Protein AF-G5SQY8-F1 (afdb_monomer_lite)

InterPro domains:
  IPR036249 Thioredoxin-like superfamily [SSF52833] (3-42)

pLDDT: mean 76.01, std 6.57, range [51.94, 88.19]

Radius of gyration: 11.61 Å; chains: 1; bounding box: 29×17×26 Å

Secondary structure (DSSP, 8-state):
--HHHHTT--SSSEEEEE-TTS-EEEEEE---TTHHHHHHHTT--

Organism: NCBI:txid762968

Foldseek 3Di:
DDPCVVVVHDDPDKDWDADPVRHTPDIDHDDDVCPVVVVVVVPPD

Structure (mmCIF, N/CA/C/O backbone):
data_AF-G5SQY8-F1
#
_entry.id   AF-G5SQY8-F1
#
loop_
_atom_site.group_PDB
_atom_site.id
_atom_site.type_symbol
_atom_site.label_atom_id
_atom_site.label_alt_id
_atom_site.label_comp_id
_atom_site.label_asym_id
_atom_site.label_entity_id
_atom_site.label_seq_id
_atom_site.pdbx_PDB_ins_code
_atom_site.Cartn_x
_atom_site.Cartn_y
_atom_site.Cartn_z
_atom_site.occupancy
_atom_site.B_iso_or_equiv
_atom_site.auth_seq_id
_atom_site.auth_comp_id
_atom_site.auth_asym_id
_atom_site.auth_atom_id
_atom_site.pdbx_PDB_model_num
ATOM 1 N N . MET A 1 1 ? 11.706 -10.691 -14.451 1.00 61.00 1 MET A N 1
ATOM 2 C CA . MET A 1 1 ? 11.405 -9.521 -13.594 1.00 61.00 1 MET A CA 1
ATOM 3 C C . MET A 1 1 ? 10.684 -10.011 -12.352 1.00 61.00 1 MET A C 1
ATOM 5 O O . MET A 1 1 ? 9.944 -10.978 -12.457 1.00 61.00 1 MET A O 1
ATOM 9 N N . GLY A 1 2 ? 10.959 -9.428 -11.184 1.00 79.62 2 GLY A N 1
ATOM 10 C CA . GLY A 1 2 ? 10.371 -9.885 -9.921 1.00 79.62 2 GLY A CA 1
ATOM 11 C C . GLY A 1 2 ? 8.936 -9.398 -9.715 1.00 79.62 2 GLY A C 1
ATOM 12 O O . GLY A 1 2 ? 8.481 -8.466 -10.377 1.00 79.62 2 GLY A O 1
ATOM 13 N N . ILE A 1 3 ? 8.250 -9.996 -8.741 1.00 80.00 3 ILE A N 1
ATOM 14 C CA . ILE A 1 3 ? 6.872 -9.663 -8.351 1.00 80.00 3 ILE A CA 1
ATOM 15 C C . ILE A 1 3 ? 6.661 -8.154 -8.116 1.00 80.00 3 ILE A C 1
ATOM 17 O O . ILE A 1 3 ? 5.646 -7.599 -8.513 1.00 80.00 3 ILE A O 1
ATOM 21 N N . TYR A 1 4 ? 7.665 -7.454 -7.579 1.00 74.75 4 TYR A N 1
ATOM 22 C CA . TYR A 1 4 ? 7.626 -6.008 -7.330 1.00 74.75 4 TYR A CA 1
ATOM 23 C C . TYR A 1 4 ? 7.441 -5.157 -8.603 1.00 74.75 4 TYR A C 1
ATOM 25 O O . TYR A 1 4 ? 6.769 -4.127 -8.560 1.00 74.75 4 TYR A O 1
ATOM 33 N N . ALA A 1 5 ? 8.003 -5.588 -9.738 1.00 79.31 5 ALA A N 1
ATOM 34 C CA . ALA A 1 5 ? 7.931 -4.859 -11.002 1.00 79.31 5 ALA A CA 1
ATOM 35 C C . ALA A 1 5 ? 6.535 -4.962 -11.629 1.00 79.31 5 ALA A C 1
ATOM 37 O O . ALA A 1 5 ? 6.040 -3.983 -12.182 1.00 79.31 5 ALA A O 1
ATOM 38 N N . HIS A 1 6 ? 5.871 -6.114 -11.463 1.00 79.81 6 HIS A N 1
ATOM 39 C CA . HIS A 1 6 ? 4.468 -6.293 -11.853 1.00 79.81 6 HIS A CA 1
ATOM 40 C C . HIS A 1 6 ? 3.533 -5.336 -11.100 1.00 79.81 6 HIS A C 1
ATOM 42 O O . HIS A 1 6 ? 2.514 -4.922 -11.642 1.00 79.81 6 HIS A O 1
ATOM 48 N N . TYR A 1 7 ? 3.911 -4.944 -9.880 1.00 74.88 7 TYR A N 1
ATOM 49 C CA . TYR A 1 7 ? 3.154 -4.026 -9.030 1.00 74.88 7 TYR A CA 1
ATOM 50 C C . TYR A 1 7 ? 3.611 -2.558 -9.124 1.00 74.88 7 TYR A C 1
ATOM 52 O O . TYR A 1 7 ? 3.125 -1.721 -8.365 1.00 74.88 7 TYR A O 1
ATOM 60 N N . GLY A 1 8 ? 4.539 -2.217 -10.030 1.00 77.69 8 GLY A N 1
ATOM 61 C CA . GLY A 1 8 ? 5.017 -0.840 -10.220 1.00 77.69 8 GLY A CA 1
ATOM 62 C C . GLY A 1 8 ? 5.776 -0.254 -9.021 1.00 77.69 8 GLY A C 1
ATOM 63 O O . GLY A 1 8 ? 5.888 0.967 -8.900 1.00 77.69 8 GLY A O 1
ATOM 64 N N . ILE A 1 9 ? 6.288 -1.105 -8.128 1.00 78.44 9 ILE A N 1
ATOM 65 C CA . ILE A 1 9 ? 6.978 -0.699 -6.899 1.00 78.44 9 ILE A CA 1
ATOM 66 C C . ILE A 1 9 ? 8.379 -0.185 -7.244 1.00 78.44 9 ILE A C 1
ATOM 68 O O . ILE A 1 9 ? 9.171 -0.893 -7.866 1.00 78.44 9 ILE A O 1
ATOM 72 N N . LYS A 1 10 ? 8.690 1.043 -6.810 1.00 79.56 10 LYS A N 1
ATOM 73 C CA . LYS A 1 10 ? 9.965 1.729 -7.101 1.00 79.56 10 LYS A CA 1
ATOM 74 C C . LYS A 1 10 ? 10.862 1.947 -5.874 1.00 79.56 10 LYS A C 1
ATOM 76 O O . LYS A 1 10 ? 11.956 2.478 -6.021 1.00 79.56 10 LYS A O 1
ATOM 81 N N . GLY A 1 11 ? 10.427 1.551 -4.675 1.00 75.19 11 GLY A N 1
ATOM 82 C CA . GLY A 1 11 ? 11.198 1.701 -3.435 1.00 75.19 11 GLY A CA 1
ATOM 83 C C . GLY A 1 11 ? 10.619 0.890 -2.276 1.00 75.19 11 GLY A C 1
ATOM 84 O O . GLY A 1 11 ? 9.611 0.211 -2.439 1.00 75.19 11 GLY A O 1
ATOM 85 N N . ILE A 1 12 ? 11.237 0.961 -1.097 1.00 74.00 12 ILE A N 1
ATOM 86 C CA . ILE A 1 12 ? 10.754 0.316 0.136 1.00 74.00 12 ILE A CA 1
ATOM 87 C C 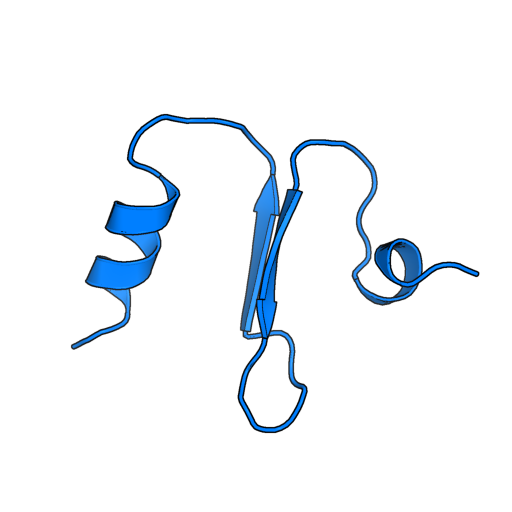. ILE A 1 12 ? 10.644 1.346 1.268 1.00 74.00 12 ILE A C 1
ATOM 89 O O . ILE A 1 12 ? 11.419 2.301 1.286 1.00 74.00 12 ILE A O 1
ATOM 93 N N . PRO A 1 13 ? 9.711 1.167 2.217 1.00 75.62 13 PRO A N 1
ATOM 94 C CA . PRO A 1 13 ? 8.619 0.180 2.230 1.00 75.62 13 PRO A CA 1
ATOM 95 C C . PRO A 1 13 ? 7.486 0.488 1.254 1.00 75.62 13 PRO A C 1
ATOM 97 O O . PRO A 1 13 ? 7.154 1.653 1.025 1.00 75.62 13 PRO A O 1
ATOM 100 N N . HIS A 1 14 ? 6.851 -0.561 0.736 1.00 76.12 14 HIS A N 1
ATOM 101 C CA . HIS A 1 14 ? 5.611 -0.478 -0.034 1.00 76.12 14 HIS A CA 1
ATOM 102 C C . HIS A 1 14 ? 4.646 -1.573 0.418 1.00 76.12 14 HIS A C 1
ATOM 104 O O . HIS A 1 14 ? 5.050 -2.712 0.644 1.00 76.12 14 HIS A O 1
ATOM 110 N N . TYR A 1 15 ? 3.371 -1.218 0.518 1.00 79.06 15 TYR A N 1
ATOM 111 C CA . TYR A 1 15 ? 2.278 -2.126 0.833 1.00 79.06 15 TYR A CA 1
ATOM 112 C C . TYR A 1 15 ? 1.374 -2.281 -0.385 1.00 79.06 15 TYR A C 1
ATOM 114 O O . TYR A 1 15 ? 1.084 -1.304 -1.083 1.00 79.06 15 TYR A O 1
ATOM 122 N N . VAL A 1 16 ? 0.906 -3.508 -0.605 1.00 80.56 16 VAL A N 1
ATOM 123 C CA . VAL A 1 16 ? -0.043 -3.860 -1.663 1.00 80.56 16 VAL A CA 1
ATOM 124 C C . VAL A 1 16 ? -1.196 -4.629 -1.029 1.00 80.56 16 VAL A C 1
ATOM 126 O O . VAL A 1 16 ? -0.967 -5.563 -0.264 1.00 80.56 16 VAL A O 1
ATOM 129 N N . ILE A 1 17 ? -2.431 -4.244 -1.344 1.00 82.38 17 ILE A N 1
ATOM 130 C CA . ILE A 1 17 ? -3.627 -5.040 -1.052 1.00 82.38 17 ILE A CA 1
ATOM 131 C C . ILE A 1 17 ? -4.077 -5.682 -2.359 1.00 82.38 17 ILE A C 1
ATOM 133 O O . ILE A 1 17 ? -4.301 -4.978 -3.347 1.00 82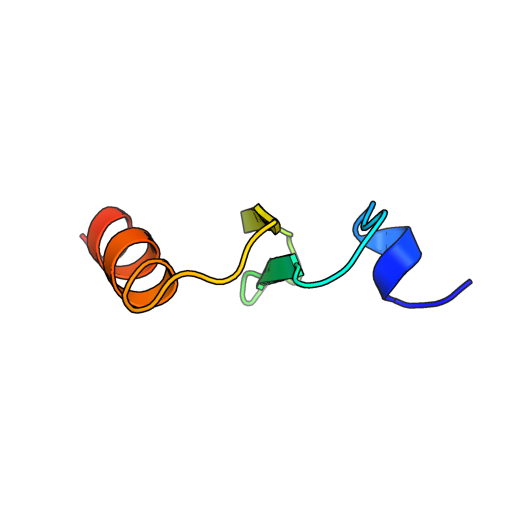.38 17 ILE A O 1
ATOM 137 N N . VAL A 1 18 ? -4.230 -7.004 -2.339 1.00 84.69 18 VAL A N 1
ATOM 138 C CA . VAL A 1 18 ? -4.679 -7.816 -3.474 1.00 84.69 18 VAL A CA 1
ATOM 139 C C . VAL A 1 18 ? -6.020 -8.452 -3.118 1.00 84.69 18 VAL A C 1
ATOM 141 O O . VAL A 1 18 ? -6.206 -8.912 -1.992 1.00 84.69 18 VAL A O 1
ATOM 144 N N . SER A 1 19 ? -6.963 -8.432 -4.056 1.00 82.81 19 SER A N 1
ATOM 145 C CA . SER A 1 19 ? -8.269 -9.069 -3.910 1.00 82.81 19 SER A CA 1
ATOM 146 C C . SER A 1 19 ? -8.155 -10.594 -4.054 1.00 82.81 19 SER A C 1
ATOM 148 O O . SER A 1 19 ? -7.186 -11.075 -4.650 1.00 82.81 19 SER A O 1
ATOM 150 N N . PRO A 1 20 ? -9.140 -11.374 -3.575 1.00 83.44 20 PRO A N 1
ATOM 151 C CA . PRO A 1 20 ? -9.183 -12.822 -3.801 1.00 83.44 20 PRO A CA 1
ATOM 152 C C . PRO A 1 20 ? -9.128 -13.217 -5.287 1.00 83.44 20 PRO A C 1
ATOM 154 O O . PRO A 1 20 ? -8.618 -14.277 -5.633 1.00 83.44 20 PRO A O 1
ATOM 157 N N . GLU A 1 21 ? -9.587 -12.339 -6.179 1.00 88.19 21 GLU A N 1
ATOM 158 C CA . GLU A 1 21 ? -9.574 -12.504 -7.639 1.00 88.19 21 GLU A CA 1
ATOM 159 C C . GLU A 1 21 ? -8.213 -12.160 -8.275 1.00 88.19 21 GLU A C 1
ATOM 161 O O . GLU A 1 21 ? -8.092 -12.105 -9.499 1.00 88.19 21 GLU A O 1
ATOM 166 N N . GLY A 1 22 ? -7.189 -11.878 -7.464 1.00 80.31 22 GLY A N 1
ATOM 167 C CA . GLY A 1 22 ? -5.838 -11.564 -7.930 1.00 80.31 22 GLY A CA 1
ATOM 168 C C . GLY A 1 22 ? -5.674 -10.145 -8.477 1.00 80.31 22 GLY A C 1
ATOM 169 O O . GLY A 1 22 ? -4.705 -9.872 -9.187 1.00 80.31 22 GLY A O 1
ATOM 170 N N . ARG A 1 23 ? -6.598 -9.223 -8.174 1.00 82.94 23 ARG A N 1
ATOM 171 C CA . ARG A 1 23 ? -6.522 -7.824 -8.625 1.00 82.94 23 ARG A CA 1
ATOM 172 C C . ARG A 1 23 ? -5.884 -6.938 -7.566 1.00 82.94 23 ARG A C 1
ATOM 174 O O . ARG A 1 23 ? -6.161 -7.075 -6.379 1.00 82.94 23 ARG A O 1
ATOM 181 N N . ILE A 1 24 ? -5.066 -5.980 -7.994 1.00 80.06 24 ILE A N 1
ATOM 182 C CA . ILE A 1 24 ? -4.525 -4.959 -7.093 1.00 80.06 24 ILE A CA 1
ATOM 183 C C . ILE A 1 24 ? -5.668 -4.038 -6.691 1.00 80.06 24 ILE A C 1
ATOM 185 O O . ILE A 1 24 ? -6.236 -3.348 -7.534 1.00 80.06 24 ILE A O 1
ATOM 189 N N . ILE A 1 25 ? -5.977 -4.010 -5.402 1.00 80.75 25 ILE A N 1
ATOM 190 C CA . ILE A 1 25 ? -6.958 -3.080 -4.858 1.00 80.75 25 ILE A CA 1
ATOM 191 C C . ILE A 1 25 ? -6.243 -1.762 -4.563 1.00 80.75 25 ILE A C 1
ATOM 193 O O . ILE A 1 25 ? -6.690 -0.712 -5.011 1.00 80.75 25 ILE A O 1
ATOM 197 N N . HIS A 1 26 ? -5.099 -1.796 -3.863 1.00 74.06 26 HIS A N 1
ATOM 198 C CA . HIS A 1 26 ? -4.355 -0.581 -3.518 1.00 74.06 26 HIS A CA 1
ATOM 199 C C . HIS A 1 26 ? -2.856 -0.785 -3.353 1.00 74.06 26 HIS A C 1
ATOM 201 O O . HIS A 1 26 ? -2.407 -1.824 -2.882 1.00 74.06 26 HIS A O 1
ATOM 207 N N . VAL A 1 27 ? -2.113 0.281 -3.654 1.00 77.44 27 VAL A N 1
ATOM 208 C CA . VAL A 1 27 ? -0.670 0.397 -3.437 1.00 77.44 27 VAL A CA 1
ATOM 209 C C . VAL A 1 27 ? -0.404 1.689 -2.669 1.00 77.44 27 VAL A C 1
ATOM 211 O O . VAL A 1 27 ? -0.977 2.730 -2.997 1.00 77.44 27 VAL A O 1
ATOM 214 N N . TRP A 1 28 ? 0.436 1.644 -1.638 1.00 76.50 28 TRP A N 1
ATOM 215 C CA . TRP A 1 28 ? 0.963 2.854 -1.000 1.00 76.50 28 TRP A CA 1
ATOM 216 C C . TRP A 1 28 ? 2.381 2.637 -0.478 1.00 76.50 28 TRP A C 1
ATOM 218 O O . TRP A 1 28 ? 2.777 1.522 -0.136 1.00 76.50 28 TRP A O 1
ATOM 228 N N . SER A 1 29 ? 3.139 3.727 -0.417 1.00 72.50 29 SER A N 1
ATOM 229 C CA . SER A 1 29 ? 4.499 3.773 0.109 1.00 72.50 29 SER A CA 1
ATOM 230 C C . SER A 1 29 ? 4.524 4.387 1.513 1.00 72.50 29 SER A C 1
ATOM 232 O O . SER A 1 29 ? 3.668 5.203 1.860 1.00 72.50 29 SER A O 1
ATOM 234 N N . GLY A 1 30 ? 5.510 3.988 2.322 1.00 69.94 30 GLY A N 1
ATOM 235 C CA . GLY A 1 30 ? 5.786 4.579 3.639 1.00 69.94 30 GLY A CA 1
ATOM 236 C C . GLY A 1 30 ? 5.510 3.662 4.838 1.00 69.94 30 GLY A C 1
ATOM 237 O O . GLY A 1 30 ? 4.560 2.881 4.843 1.00 69.94 30 GLY A O 1
ATOM 238 N N . TYR A 1 31 ? 6.362 3.775 5.865 1.00 64.38 31 TYR A N 1
ATOM 239 C CA . TYR A 1 31 ? 6.169 3.167 7.185 1.00 64.38 31 TYR A CA 1
ATOM 240 C C . TYR A 1 31 ? 5.490 4.197 8.086 1.00 64.38 31 TYR A C 1
ATOM 242 O O . TYR A 1 31 ? 5.991 5.304 8.258 1.00 64.38 31 TYR A O 1
ATOM 250 N N . GLY A 1 32 ? 4.362 3.827 8.682 1.00 68.12 32 GLY A N 1
ATOM 251 C CA . GLY A 1 32 ? 3.726 4.621 9.724 1.00 68.12 32 GLY A CA 1
ATOM 252 C C . GLY A 1 32 ? 2.902 3.715 10.621 1.00 68.12 32 GLY A C 1
ATOM 253 O O . GLY A 1 32 ? 2.038 2.973 10.141 1.00 68.12 32 GLY A O 1
ATOM 254 N N . THR A 1 33 ? 3.181 3.746 11.920 1.00 72.06 33 THR A N 1
ATOM 255 C CA . THR A 1 33 ? 2.444 2.973 12.921 1.00 72.06 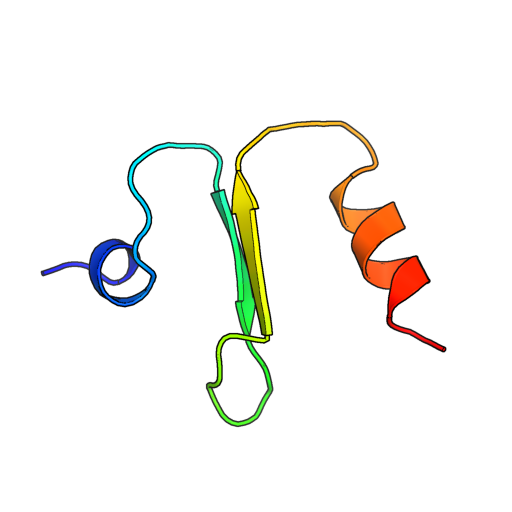33 THR A CA 1
ATOM 256 C C . THR A 1 33 ? 0.959 3.338 12.835 1.00 72.06 33 THR A C 1
ATOM 258 O O . THR A 1 33 ? 0.597 4.506 12.922 1.00 72.06 33 THR A O 1
ATOM 261 N N . GLY A 1 34 ? 0.092 2.351 12.592 1.00 72.19 34 GLY A N 1
ATOM 262 C CA . GLY A 1 34 ? -1.358 2.560 12.465 1.00 72.19 34 GLY A CA 1
ATOM 263 C C . GLY A 1 34 ? -1.882 2.903 11.060 1.00 72.19 34 GLY A C 1
ATOM 264 O O . GLY A 1 34 ? -3.094 2.855 10.857 1.00 72.19 34 GLY A O 1
ATOM 265 N N . VAL A 1 35 ? -1.022 3.157 10.061 1.00 75.56 35 VAL A N 1
ATOM 266 C CA . VAL A 1 35 ? -1.461 3.482 8.682 1.00 75.56 35 VAL A CA 1
ATOM 267 C C . VAL A 1 35 ? -2.192 2.310 8.020 1.00 75.56 35 VAL A C 1
ATOM 269 O O . VAL A 1 35 ? -3.202 2.516 7.350 1.00 75.56 35 VAL A O 1
ATOM 272 N N . LEU A 1 36 ? -1.716 1.078 8.233 1.00 75.56 36 LEU A N 1
ATOM 273 C CA . LEU A 1 36 ? -2.363 -0.124 7.697 1.00 75.56 36 LEU A CA 1
ATOM 274 C C . LEU A 1 36 ? -3.766 -0.314 8.287 1.00 75.56 36 LEU A C 1
ATOM 276 O O . LEU A 1 36 ? -4.714 -0.532 7.540 1.00 75.56 36 LEU A O 1
ATOM 280 N N . LYS A 1 37 ? -3.895 -0.189 9.615 1.00 77.62 37 LYS A N 1
ATOM 281 C CA . LYS A 1 37 ? -5.170 -0.360 10.323 1.00 77.62 37 LYS A CA 1
ATOM 282 C C . LYS A 1 37 ? -6.199 0.675 9.863 1.00 77.62 37 LYS A C 1
ATOM 284 O O . LYS A 1 37 ? -7.294 0.290 9.473 1.00 77.62 37 LYS A O 1
ATOM 289 N N . LYS A 1 38 ? -5.801 1.950 9.781 1.00 78.69 38 LYS A N 1
ATOM 290 C CA . LYS A 1 38 ? -6.657 3.039 9.289 1.00 78.69 38 LYS A CA 1
ATOM 291 C C . LYS A 1 38 ? -7.167 2.782 7.865 1.00 78.69 38 LYS A C 1
ATOM 293 O O . LYS A 1 38 ? -8.360 2.889 7.615 1.00 78.69 38 LYS A O 1
ATOM 298 N N . LYS A 1 39 ? -6.282 2.378 6.944 1.00 76.38 39 LYS A N 1
ATOM 299 C CA . LYS A 1 39 ? -6.661 2.057 5.554 1.00 76.38 39 LYS A CA 1
ATOM 300 C C . LYS A 1 39 ? -7.603 0.858 5.441 1.00 76.38 39 LYS A C 1
ATOM 302 O O . LYS A 1 39 ? -8.348 0.772 4.467 1.00 76.38 39 LYS A O 1
ATOM 307 N N . LEU A 1 40 ? -7.521 -0.084 6.382 1.00 77.81 40 LEU A N 1
ATOM 308 C CA . LEU A 1 40 ? -8.424 -1.229 6.445 1.00 77.81 40 LEU A CA 1
ATOM 309 C C . LEU A 1 40 ? -9.804 -0.793 6.955 1.00 77.81 40 LEU A C 1
ATOM 311 O O . LEU A 1 40 ? -10.808 -1.094 6.322 1.00 77.81 40 LEU A O 1
ATOM 315 N N . GLU A 1 41 ? -9.851 -0.024 8.044 1.00 81.31 41 GLU A N 1
ATOM 316 C CA . GLU A 1 41 ? -11.090 0.508 8.635 1.00 81.31 41 GLU A CA 1
ATOM 317 C C . GLU A 1 41 ? -11.862 1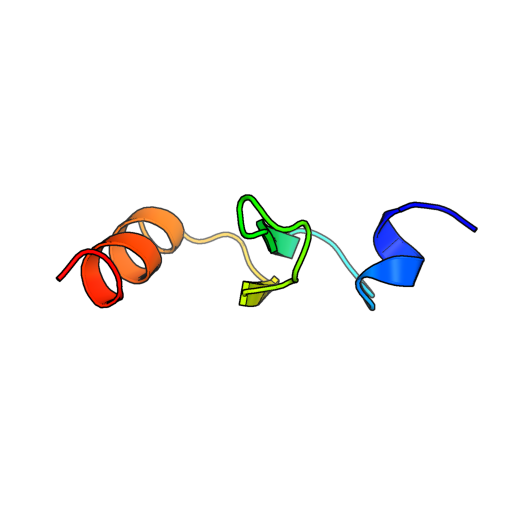.417 7.666 1.00 81.31 41 GLU A C 1
ATOM 319 O O . GLU A 1 41 ? -13.085 1.357 7.613 1.00 81.31 41 GLU A O 1
ATOM 324 N N . GLU A 1 42 ? -11.167 2.195 6.829 1.00 76.69 42 GLU A N 1
ATOM 325 C CA . GLU A 1 42 ? -11.789 2.995 5.760 1.00 76.69 42 GLU A CA 1
ATOM 326 C C . GLU A 1 42 ? -12.501 2.149 4.685 1.00 76.69 42 GLU A C 1
ATOM 328 O O . GLU A 1 42 ? -13.262 2.699 3.889 1.00 76.69 42 GLU A O 1
ATOM 333 N N . ARG A 1 43 ? -12.256 0.832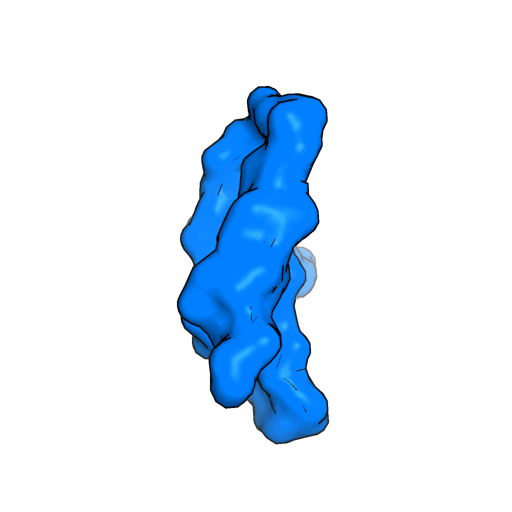 4.623 1.00 65.31 43 ARG A N 1
ATOM 334 C CA . ARG A 1 43 ? -12.762 -0.050 3.555 1.00 65.31 43 ARG A CA 1
ATOM 335 C C . ARG A 1 43 ? -13.566 -1.260 4.014 1.00 65.31 43 ARG A C 1
ATOM 337 O O . ARG A 1 43 ? -14.226 -1.858 3.173 1.00 65.31 43 ARG A O 1
ATOM 344 N N . VAL A 1 44 ? -13.535 -1.619 5.296 1.00 65.38 44 VAL A N 1
ATOM 345 C CA . VAL A 1 44 ? -14.368 -2.691 5.876 1.00 65.38 44 VAL A CA 1
ATOM 346 C C . VAL A 1 44 ? -15.668 -2.089 6.424 1.00 65.38 44 VAL A C 1
ATOM 348 O O . VAL A 1 44 ? -15.942 -2.164 7.618 1.00 65.38 44 VAL A O 1
ATOM 351 N N . LYS A 1 45 ? -16.445 -1.431 5.558 1.00 51.94 45 LYS A N 1
ATOM 352 C CA . LYS A 1 45 ? -17.794 -0.965 5.896 1.00 51.94 45 LYS A CA 1
ATOM 353 C C . LYS A 1 45 ? -18.843 -1.918 5.345 1.00 51.94 45 LYS A C 1
ATOM 355 O O . LYS A 1 45 ? -18.646 -2.377 4.199 1.00 51.94 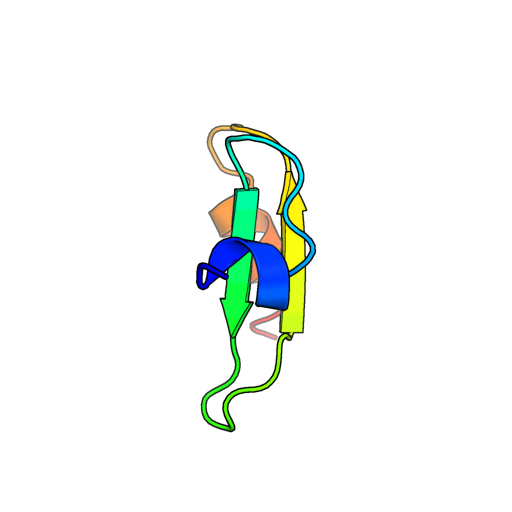45 LYS A O 1
#

Sequence (45 aa):
MGIYAHYGIKGIPHYVIVSPEGRIIHVWSGYGTGVLKKKLEERVK